Protein AF-A0A6P3Y9R9-F1 (afdb_monomer_lite)

pLDDT: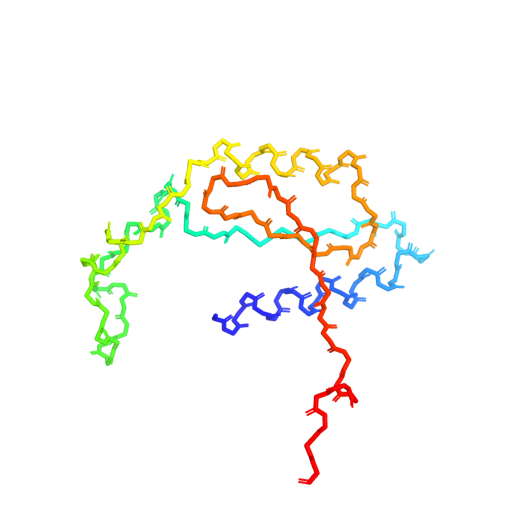 mean 91.45, std 9.1, range [63.78, 98.38]

Radius of gyration: 16.77 Å; chains: 1; bounding box: 42×39×39 Å

Organism: Dinoponera quadriceps (NCBI:txid609295)

Foldseek 3Di:
DVVVVVVLVVLLVVLVCCVPPVDFGEAEAEDAAPDCVLVDDPVNDDPPPPDDSVVSVVDQHAYVVQVVVQVVCCVPPNGGNWYWYGYNSDHIDTDDDDDVVVVDDD

Secondary structure (DSSP, 8-state):
-HHHHHHHHHHHHHHTTHHHH-----EEEE-SBSSGGG---GGGS-TT----HHHHHHS-PBPHHHHHHHHHHHHHHPPTT-EEEE-TTPPPEEE-PPPGGGG---

Sequence (106 aa):
CASKYGVVGFSQCLANFHYLSKVRVLTLCPGFTSTPLLNVTPDQMLDFVDFNVSNLKQLMKQPSDNVSRALLHLLRNAKNGTIWVSTENHPAYAVEIPHFSELAVA

Structure (mmCIF, N/CA/C/O backbone):
data_AF-A0A6P3Y9R9-F1
#
_entry.id   AF-A0A6P3Y9R9-F1
#
loop_
_atom_site.group_PDB
_atom_site.id
_atom_site.type_symbol
_atom_site.label_atom_id
_atom_site.label_alt_id
_atom_site.label_comp_id
_atom_site.label_asym_id
_atom_site.label_entity_id
_atom_site.label_seq_id
_atom_site.pdbx_PDB_ins_code
_atom_site.Cartn_x
_atom_site.Cartn_y
_atom_site.Cartn_z
_atom_site.occupancy
_atom_site.B_iso_or_equiv
_atom_site.auth_seq_id
_atom_site.auth_comp_id
_atom_site.auth_asym_id
_atom_site.auth_atom_id
_atom_site.pdbx_PDB_model_num
ATOM 1 N N . CYS A 1 1 ? 9.485 -6.671 -0.236 1.00 75.25 1 CYS A N 1
ATOM 2 C CA . CYS A 1 1 ? 10.575 -5.831 0.319 1.00 75.25 1 CYS A CA 1
ATOM 3 C C . CYS A 1 1 ? 10.255 -5.405 1.752 1.00 75.25 1 CYS A C 1
ATOM 5 O O . CYS A 1 1 ? 9.113 -5.032 2.010 1.00 75.25 1 CYS A O 1
ATOM 7 N N . ALA A 1 2 ? 11.250 -5.420 2.650 1.00 94.56 2 ALA A N 1
ATOM 8 C CA . ALA A 1 2 ? 11.078 -5.170 4.089 1.00 94.56 2 ALA A CA 1
ATOM 9 C C . ALA A 1 2 ? 10.513 -3.778 4.421 1.00 94.56 2 ALA A C 1
ATOM 11 O O . ALA A 1 2 ? 9.576 -3.671 5.205 1.00 94.56 2 ALA A O 1
ATOM 12 N N . SER A 1 3 ? 11.010 -2.717 3.774 1.00 96.62 3 SER A N 1
ATOM 13 C CA . SER A 1 3 ? 10.571 -1.339 4.054 1.00 96.62 3 SER A CA 1
ATOM 14 C C . SER A 1 3 ? 9.066 -1.137 3.853 1.00 96.62 3 SER A C 1
ATOM 16 O O . SER A 1 3 ? 8.403 -0.519 4.680 1.00 96.62 3 SER A O 1
ATOM 18 N N . LYS A 1 4 ? 8.501 -1.697 2.778 1.00 96.19 4 LYS A N 1
ATOM 19 C CA . LYS A 1 4 ? 7.064 -1.597 2.490 1.00 96.19 4 LYS A CA 1
ATOM 20 C C . LYS A 1 4 ? 6.225 -2.471 3.417 1.00 96.19 4 LYS A C 1
ATOM 22 O O . LYS A 1 4 ? 5.159 -2.028 3.822 1.00 96.19 4 LYS A O 1
ATOM 27 N N . TYR A 1 5 ? 6.724 -3.641 3.816 1.00 95.75 5 TYR A N 1
ATOM 28 C CA . TYR A 1 5 ? 6.061 -4.450 4.842 1.00 95.75 5 TYR A CA 1
ATOM 29 C C . TYR A 1 5 ? 6.030 -3.730 6.201 1.00 95.75 5 TYR A C 1
ATOM 31 O O . TYR A 1 5 ? 5.009 -3.737 6.881 1.00 95.75 5 TYR A O 1
ATOM 39 N N . GLY A 1 6 ? 7.103 -3.008 6.545 1.00 97.81 6 GLY A N 1
ATOM 40 C CA . GLY A 1 6 ? 7.140 -2.126 7.712 1.00 97.81 6 GLY A CA 1
ATOM 41 C C . GLY A 1 6 ? 6.056 -1.046 7.679 1.00 97.81 6 GLY A C 1
ATOM 42 O O . GLY A 1 6 ? 5.391 -0.829 8.686 1.00 97.81 6 GLY A O 1
ATOM 43 N N . VAL A 1 7 ? 5.808 -0.422 6.519 1.00 98.12 7 VAL A N 1
ATOM 44 C CA . VAL A 1 7 ? 4.702 0.543 6.356 1.00 98.12 7 VAL A CA 1
ATOM 45 C C . VAL A 1 7 ? 3.342 -0.128 6.544 1.00 98.12 7 VAL A C 1
ATOM 47 O O . VAL A 1 7 ? 2.500 0.430 7.236 1.00 98.12 7 VAL A O 1
ATOM 50 N N . VAL A 1 8 ? 3.128 -1.326 5.989 1.00 97.44 8 VAL A N 1
ATOM 51 C CA . VAL A 1 8 ? 1.872 -2.072 6.186 1.00 97.44 8 VAL A CA 1
ATOM 52 C C . VAL A 1 8 ? 1.624 -2.320 7.677 1.00 97.44 8 VAL A C 1
ATOM 54 O O . VAL A 1 8 ? 0.555 -1.968 8.176 1.00 97.44 8 VAL A O 1
ATOM 57 N N . GLY A 1 9 ? 2.616 -2.854 8.399 1.00 96.44 9 GLY A N 1
ATOM 58 C CA . GLY A 1 9 ? 2.514 -3.095 9.841 1.00 96.44 9 GLY A CA 1
ATOM 59 C C . GLY A 1 9 ? 2.308 -1.809 10.647 1.00 96.44 9 GLY A C 1
ATOM 60 O O . GLY A 1 9 ? 1.423 -1.741 11.495 1.00 96.44 9 GLY A O 1
ATOM 61 N N . PHE A 1 10 ? 3.058 -0.752 10.334 1.00 97.62 10 PHE A N 1
ATOM 62 C CA . PHE A 1 10 ? 2.904 0.559 10.967 1.00 97.62 10 PHE A CA 1
ATOM 63 C C . PHE A 1 10 ? 1.494 1.138 10.778 1.00 97.62 10 PHE A C 1
ATOM 65 O O . PHE A 1 10 ? 0.881 1.604 11.739 1.00 97.62 10 PHE A O 1
ATOM 72 N N . SER A 1 11 ? 0.947 1.068 9.562 1.00 97.94 11 SER A N 1
ATOM 73 C CA . SER A 1 11 ? -0.412 1.523 9.261 1.00 97.94 11 SER A CA 1
ATOM 74 C C . SER A 1 11 ? -1.475 0.730 10.024 1.00 97.94 11 SER A C 1
ATOM 76 O O . SER A 1 11 ? -2.427 1.337 10.512 1.00 97.94 11 SER A O 1
ATOM 78 N N . GLN A 1 12 ? -1.304 -0.590 10.181 1.00 96.62 12 GLN A N 1
ATOM 79 C CA . GLN A 1 12 ? -2.193 -1.413 11.013 1.00 96.62 12 GLN A CA 1
ATOM 80 C C . GLN A 1 12 ? -2.162 -0.968 12.479 1.00 96.62 12 GLN A C 1
ATOM 82 O O . GLN A 1 12 ? -3.211 -0.743 13.082 1.00 96.62 12 GLN A O 1
ATOM 87 N N . CYS A 1 13 ? -0.967 -0.750 13.034 1.00 96.12 13 CYS A N 1
ATOM 88 C CA . CYS A 1 13 ? -0.819 -0.260 14.403 1.00 96.12 13 CYS A CA 1
ATOM 89 C C . CYS A 1 13 ? -1.501 1.100 14.602 1.00 96.12 13 CYS A C 1
ATOM 91 O O . CYS A 1 13 ? -2.217 1.284 15.583 1.00 96.12 13 CYS A O 1
ATOM 93 N N . LEU A 1 14 ? -1.332 2.045 13.670 1.00 97.88 14 LEU A N 1
ATOM 94 C CA . LEU A 1 14 ? -1.990 3.352 13.752 1.00 97.88 14 LEU A CA 1
ATOM 95 C C . LEU A 1 14 ? -3.514 3.262 13.638 1.00 97.88 14 LEU A C 1
ATOM 97 O O . LEU A 1 14 ? -4.221 3.989 14.337 1.00 97.88 14 LEU A O 1
ATOM 101 N N . ALA A 1 15 ? -4.027 2.375 12.783 1.00 97.50 15 ALA A N 1
ATOM 102 C CA . ALA A 1 15 ? -5.462 2.197 12.601 1.00 97.50 15 ALA A CA 1
ATOM 103 C C . ALA A 1 15 ? -6.175 1.808 13.908 1.00 97.50 15 ALA A C 1
ATOM 105 O O . ALA A 1 15 ? -7.311 2.236 14.123 1.00 97.50 15 ALA A O 1
ATOM 106 N N . ASN A 1 16 ? -5.503 1.084 14.811 1.00 96.38 16 ASN A N 1
ATOM 107 C CA . ASN A 1 16 ? -6.043 0.711 16.125 1.00 96.38 16 ASN A CA 1
ATOM 108 C C . ASN A 1 16 ? -6.317 1.919 17.035 1.00 96.38 16 ASN A C 1
ATOM 110 O O . ASN A 1 16 ? -7.180 1.854 17.907 1.00 96.38 16 ASN A O 1
ATOM 114 N N . PHE A 1 17 ? -5.646 3.051 16.806 1.00 97.38 17 PHE A N 1
ATOM 115 C CA . PHE A 1 17 ? -5.831 4.280 17.582 1.00 97.38 17 PHE A CA 1
ATOM 116 C C . PHE A 1 17 ? -6.871 5.233 16.987 1.00 97.38 17 PHE A C 1
ATOM 118 O O . PHE A 1 17 ? -7.019 6.357 17.468 1.00 97.38 17 PHE A O 1
ATOM 125 N N . HIS A 1 18 ? -7.633 4.803 15.977 1.00 97.00 18 HIS A N 1
ATOM 126 C CA . HIS A 1 18 ? -8.654 5.630 15.328 1.00 97.00 18 HIS A CA 1
ATOM 127 C C . HIS A 1 18 ? -9.676 6.219 16.318 1.00 97.00 18 HIS A C 1
ATOM 129 O O . HIS A 1 18 ? -10.130 7.350 16.143 1.00 97.00 18 HIS A O 1
ATOM 135 N N . TYR A 1 19 ? -10.003 5.500 17.398 1.00 96.50 19 TYR A N 1
ATOM 136 C CA . TYR A 1 19 ? -10.919 5.991 18.433 1.00 96.50 19 TYR A CA 1
ATOM 137 C C . TYR A 1 19 ? -10.395 7.239 19.163 1.00 96.50 19 TYR A C 1
ATOM 139 O O . TYR A 1 19 ? -11.210 8.088 19.536 1.00 96.50 19 TYR A O 1
ATOM 147 N N . LEU A 1 20 ? -9.071 7.372 19.312 1.00 97.50 20 LEU A N 1
ATOM 148 C CA . LEU A 1 20 ? -8.403 8.535 19.904 1.00 97.50 20 LEU A CA 1
ATOM 149 C C . LEU A 1 20 ? -8.123 9.610 18.857 1.00 97.50 20 LEU A C 1
ATOM 151 O O . LEU A 1 20 ? -8.520 10.756 19.032 1.00 97.50 20 LEU A O 1
ATOM 155 N N . SER A 1 21 ? -7.450 9.239 17.765 1.00 97.00 21 SER A N 1
ATOM 156 C CA . SER A 1 21 ? -6.943 10.197 16.780 1.00 97.00 21 SER A CA 1
ATOM 157 C C . SER A 1 21 ? -8.042 10.797 15.908 1.00 97.00 21 SER A C 1
ATOM 159 O O . SER A 1 21 ? -7.852 11.870 15.344 1.00 97.00 21 SER A O 1
ATOM 161 N N . LYS A 1 22 ? -9.169 10.086 15.747 1.00 97.25 22 LYS A N 1
ATOM 162 C CA . LYS A 1 22 ? -10.202 10.357 14.730 1.00 97.25 22 LYS A CA 1
ATOM 163 C C . LYS A 1 22 ? -9.649 10.394 13.297 1.00 97.25 22 LYS A C 1
ATOM 165 O O . LYS A 1 22 ? -10.315 10.875 12.384 1.00 97.25 22 LYS A O 1
ATOM 170 N N . VAL A 1 23 ? -8.448 9.849 13.089 1.00 97.62 23 VAL A N 1
ATOM 171 C CA . VAL A 1 23 ? -7.803 9.719 11.781 1.00 97.62 23 VAL A CA 1
ATOM 172 C C . VAL A 1 23 ? -8.029 8.310 11.255 1.00 97.62 23 VAL A C 1
ATOM 174 O O . VAL A 1 23 ? -7.574 7.334 11.852 1.00 97.62 23 VAL A O 1
ATOM 177 N N . ARG A 1 24 ? -8.717 8.209 10.116 1.00 97.69 24 ARG A N 1
ATOM 178 C CA . ARG A 1 24 ? -8.875 6.954 9.380 1.00 97.69 24 ARG A CA 1
ATOM 179 C C . ARG A 1 24 ? -7.587 6.632 8.623 1.00 97.69 24 ARG A C 1
ATOM 181 O O . ARG A 1 24 ? -7.127 7.443 7.823 1.00 97.69 24 ARG A O 1
ATOM 188 N N . VAL A 1 25 ? -7.061 5.429 8.819 1.00 98.19 25 VAL A N 1
ATOM 189 C CA . VAL A 1 25 ? -5.867 4.915 8.138 1.00 98.19 25 VAL A CA 1
ATOM 190 C C . VAL A 1 25 ? -6.279 3.809 7.172 1.00 98.19 25 VAL A C 1
ATOM 192 O O . VAL A 1 25 ? -7.029 2.908 7.543 1.00 98.19 25 VAL A O 1
ATOM 195 N N . LEU A 1 26 ? -5.812 3.891 5.927 1.00 98.31 26 LEU A N 1
ATOM 196 C CA . LEU A 1 26 ? -6.069 2.922 4.859 1.00 98.31 26 LEU A CA 1
ATOM 197 C C . LEU A 1 26 ? -4.741 2.563 4.192 1.00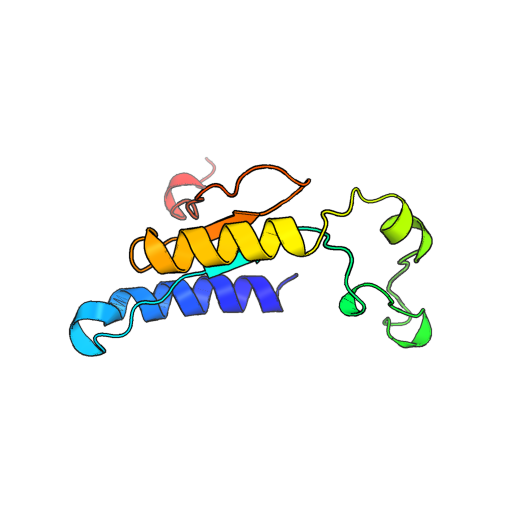 98.31 26 LEU A C 1
ATOM 199 O O . LEU A 1 26 ? -3.900 3.444 4.005 1.00 98.31 26 LEU A O 1
ATOM 203 N N . THR A 1 27 ? -4.582 1.306 3.781 1.00 98.31 27 THR A N 1
ATOM 204 C CA . THR A 1 27 ? -3.364 0.842 3.105 1.00 98.31 27 THR A CA 1
ATOM 205 C C . THR A 1 27 ? -3.696 0.329 1.710 1.00 98.31 27 THR A C 1
ATOM 207 O O . THR A 1 27 ? -4.493 -0.593 1.558 1.00 98.31 27 THR A O 1
ATOM 210 N N . LEU A 1 28 ? -3.054 0.904 0.691 1.00 98.38 28 LEU A N 1
ATOM 211 C CA . LEU A 1 28 ? -3.092 0.410 -0.685 1.00 98.38 28 LEU A CA 1
ATOM 212 C C . LEU A 1 28 ? -1.727 -0.174 -1.051 1.00 98.38 28 LEU A C 1
ATOM 214 O O . LEU A 1 28 ? -0.700 0.487 -0.891 1.00 98.38 28 LEU A O 1
ATOM 218 N N . CYS A 1 29 ? -1.732 -1.388 -1.587 1.00 97.75 29 CYS A N 1
ATOM 219 C CA . CYS A 1 29 ? -0.566 -2.113 -2.068 1.00 97.75 29 CYS A CA 1
ATOM 220 C C . CYS A 1 29 ? -0.684 -2.319 -3.587 1.00 97.75 29 CYS A C 1
ATOM 222 O O . CYS A 1 29 ? -1.275 -3.305 -4.035 1.00 97.75 29 CYS A O 1
ATOM 224 N N . PRO A 1 30 ? -0.155 -1.393 -4.405 1.00 97.44 30 PRO A N 1
ATOM 225 C CA . PRO A 1 30 ? -0.095 -1.586 -5.846 1.00 97.44 30 PRO A CA 1
ATOM 226 C C . PRO A 1 30 ? 0.921 -2.671 -6.221 1.00 97.44 30 PRO A C 1
ATOM 228 O O . PRO A 1 30 ? 2.033 -2.698 -5.689 1.00 97.44 30 PRO A O 1
ATOM 231 N N . GLY A 1 31 ? 0.560 -3.518 -7.183 1.00 94.38 31 GLY A N 1
ATOM 232 C CA . GLY A 1 31 ? 1.489 -4.354 -7.938 1.00 94.38 31 GLY A CA 1
ATOM 233 C C . GLY A 1 31 ? 2.305 -3.537 -8.947 1.00 94.38 31 GLY A C 1
ATOM 234 O O . GLY A 1 31 ? 2.301 -2.299 -8.936 1.00 94.38 31 GLY A O 1
ATOM 235 N N . PHE A 1 32 ? 2.997 -4.223 -9.859 1.00 93.06 32 PHE A N 1
ATOM 236 C CA . PHE A 1 32 ? 3.817 -3.568 -10.881 1.00 93.06 32 PHE A CA 1
ATOM 237 C C . PHE A 1 32 ? 2.973 -2.617 -11.727 1.00 93.06 32 PHE A C 1
ATOM 239 O O . PHE A 1 32 ? 2.058 -3.031 -12.433 1.00 93.06 32 PHE A O 1
ATOM 246 N N . THR A 1 33 ? 3.276 -1.325 -11.638 1.00 94.38 33 THR A N 1
ATOM 247 C CA . THR A 1 33 ? 2.487 -0.262 -12.266 1.00 94.38 33 THR A CA 1
ATOM 248 C C . THR A 1 33 ? 3.385 0.557 -13.178 1.00 94.38 33 THR A C 1
ATOM 250 O O . THR A 1 33 ? 4.478 0.952 -12.767 1.00 94.38 33 THR A O 1
ATOM 253 N N . SER A 1 34 ? 2.928 0.825 -14.403 1.00 93.06 34 SER A N 1
ATOM 254 C CA . SER A 1 34 ? 3.657 1.609 -15.407 1.00 93.06 34 SER A CA 1
ATOM 255 C C . SER A 1 34 ? 3.842 3.058 -14.948 1.00 93.06 34 SER A C 1
ATOM 257 O O . SER A 1 34 ? 3.026 3.931 -15.228 1.00 93.06 34 SER A O 1
ATOM 259 N N . THR A 1 35 ? 4.920 3.298 -14.206 1.00 92.25 35 THR A N 1
ATOM 260 C CA . THR A 1 35 ? 5.316 4.593 -13.645 1.00 92.25 35 THR A CA 1
ATOM 261 C C . THR A 1 35 ? 6.827 4.771 -13.794 1.00 92.25 35 THR A C 1
ATOM 263 O O . THR A 1 35 ? 7.545 3.767 -13.863 1.00 92.25 35 THR A O 1
ATOM 266 N N . PRO A 1 36 ? 7.346 6.014 -13.779 1.00 92.00 36 PRO A N 1
ATOM 267 C CA . PRO A 1 36 ? 8.787 6.254 -13.840 1.00 92.00 36 PRO A CA 1
ATOM 268 C C . PRO A 1 36 ? 9.586 5.602 -12.702 1.00 92.00 36 PRO A C 1
ATOM 270 O O . PRO A 1 36 ? 10.777 5.372 -12.865 1.00 92.00 36 PRO A O 1
ATOM 273 N N . LEU A 1 37 ? 8.947 5.249 -11.577 1.00 88.94 37 LEU A N 1
ATOM 274 C CA . LEU A 1 37 ? 9.598 4.569 -10.450 1.00 88.94 37 LEU A CA 1
ATOM 275 C C . LEU A 1 37 ? 10.192 3.201 -10.832 1.00 88.94 37 LEU A C 1
ATOM 277 O O . LEU A 1 37 ? 11.145 2.757 -10.204 1.00 88.94 37 LEU A O 1
ATOM 281 N N . LEU A 1 38 ? 9.640 2.532 -11.851 1.00 84.44 38 LEU A N 1
ATOM 282 C CA . LEU A 1 38 ? 10.166 1.254 -12.344 1.00 84.44 38 LEU A CA 1
ATOM 283 C C . LEU A 1 38 ? 11.302 1.417 -13.368 1.00 84.44 38 LEU A C 1
ATOM 285 O O . LEU A 1 38 ? 11.837 0.408 -13.828 1.00 84.44 38 LEU A O 1
ATOM 289 N N . ASN A 1 39 ? 11.683 2.646 -13.731 1.00 84.38 39 ASN A N 1
ATOM 290 C CA . ASN A 1 39 ? 12.805 2.913 -14.634 1.00 84.38 39 ASN A CA 1
ATOM 291 C C . ASN A 1 39 ? 14.136 2.856 -13.864 1.00 84.38 39 ASN A C 1
ATOM 293 O O . ASN A 1 39 ? 14.869 3.840 -13.806 1.00 84.38 39 ASN A O 1
ATOM 297 N N . VAL A 1 40 ? 14.409 1.710 -13.239 1.00 80.38 40 VAL A N 1
ATOM 298 C CA . VAL A 1 40 ? 15.626 1.477 -12.453 1.00 80.38 40 VAL A CA 1
ATOM 299 C C . VAL A 1 40 ? 16.804 1.237 -13.395 1.00 80.38 40 VAL A C 1
ATOM 301 O O . VAL A 1 40 ? 16.694 0.443 -14.334 1.00 80.38 40 VAL A O 1
ATOM 304 N N . THR A 1 41 ? 17.925 1.911 -13.147 1.00 79.62 41 THR A N 1
ATOM 305 C CA . THR A 1 41 ? 19.194 1.655 -13.841 1.00 79.62 41 THR A CA 1
ATOM 306 C C . THR A 1 41 ? 20.081 0.716 -13.017 1.00 79.62 41 THR A C 1
ATOM 308 O O . THR A 1 41 ? 19.955 0.693 -11.792 1.00 79.62 41 THR A O 1
ATOM 311 N N . PRO A 1 42 ? 20.990 -0.053 -13.647 1.00 77.56 42 PRO A N 1
ATOM 312 C CA . PRO A 1 42 ? 21.900 -0.944 -12.921 1.00 77.56 42 PRO A CA 1
ATOM 313 C C . PRO A 1 42 ? 22.700 -0.236 -11.817 1.00 77.56 42 PRO A C 1
ATOM 315 O O . PRO A 1 42 ? 22.810 -0.769 -10.721 1.00 77.56 42 PRO A O 1
ATOM 318 N N . ASP A 1 43 ? 23.144 1.003 -12.056 1.00 81.44 43 ASP A N 1
ATOM 319 C CA . ASP A 1 43 ? 23.922 1.805 -11.092 1.00 81.44 43 ASP A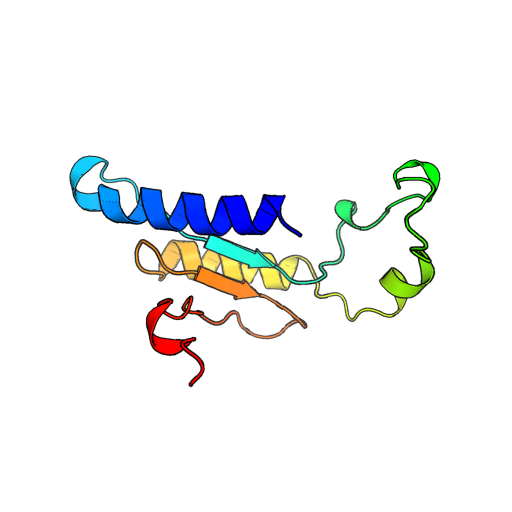 CA 1
ATOM 320 C C . ASP A 1 43 ? 23.144 2.191 -9.818 1.00 81.44 43 ASP A C 1
ATOM 322 O O . ASP A 1 43 ? 23.723 2.652 -8.839 1.00 81.44 43 ASP A O 1
ATOM 326 N N . GLN A 1 44 ? 21.814 2.051 -9.824 1.00 81.50 44 GLN A N 1
ATOM 327 C CA . GLN A 1 44 ? 20.964 2.281 -8.650 1.00 81.50 44 GLN A CA 1
ATOM 328 C C . GLN A 1 44 ? 20.804 1.024 -7.787 1.00 81.50 44 GLN A C 1
ATOM 330 O O . GLN A 1 44 ? 20.140 1.069 -6.747 1.00 81.50 44 GLN A O 1
ATOM 335 N N . MET A 1 45 ? 21.348 -0.107 -8.234 1.00 82.38 45 MET A N 1
ATOM 336 C CA . MET A 1 45 ? 21.258 -1.386 -7.548 1.00 82.38 45 MET A CA 1
ATOM 337 C C . MET A 1 45 ? 22.563 -1.676 -6.817 1.00 82.38 45 MET A C 1
ATOM 339 O O . MET A 1 45 ? 23.615 -1.140 -7.140 1.00 82.38 45 MET A O 1
ATOM 343 N N . LEU A 1 46 ? 22.479 -2.506 -5.781 1.00 85.75 46 LEU A N 1
ATOM 344 C CA . LEU A 1 46 ? 23.672 -2.967 -5.082 1.00 85.75 46 LEU A CA 1
ATOM 345 C C . LEU A 1 46 ? 24.406 -3.967 -5.976 1.00 85.75 46 LEU A C 1
ATOM 347 O O . LEU A 1 46 ? 23.760 -4.806 -6.594 1.00 85.75 46 LEU A O 1
ATOM 351 N N . ASP A 1 47 ? 25.734 -3.934 -5.977 1.00 83.56 47 ASP A N 1
ATOM 352 C CA . ASP A 1 47 ? 26.571 -4.720 -6.898 1.00 83.56 47 ASP A CA 1
ATOM 353 C C . ASP A 1 47 ? 26.348 -6.243 -6.819 1.00 83.56 47 ASP A C 1
ATOM 355 O O . ASP A 1 47 ? 26.632 -6.972 -7.765 1.00 83.56 47 ASP A O 1
ATOM 359 N N . PHE A 1 48 ? 25.826 -6.742 -5.694 1.00 83.69 48 PHE A N 1
ATOM 360 C CA . PHE A 1 48 ? 25.501 -8.161 -5.496 1.00 83.69 48 PHE A CA 1
ATOM 361 C C . PHE A 1 48 ? 24.080 -8.543 -5.938 1.00 83.69 48 PHE A C 1
ATOM 363 O O . PHE A 1 48 ? 23.694 -9.710 -5.863 1.00 83.69 48 PHE A O 1
ATOM 370 N N . VAL A 1 49 ? 23.263 -7.569 -6.335 1.00 80.81 49 VAL A N 1
ATOM 371 C CA . VAL A 1 49 ? 21.898 -7.793 -6.797 1.00 80.81 49 VAL A CA 1
ATOM 372 C C . VAL A 1 49 ? 21.960 -8.122 -8.284 1.00 80.81 49 VAL A C 1
ATOM 374 O O . VAL A 1 49 ? 22.014 -7.231 -9.127 1.00 80.81 49 VAL A O 1
ATOM 377 N N . ASP A 1 50 ? 21.916 -9.418 -8.604 1.00 70.62 50 ASP A N 1
ATOM 378 C CA . ASP A 1 50 ? 21.771 -9.906 -9.980 1.00 70.62 50 ASP A CA 1
ATOM 379 C C . ASP A 1 50 ? 20.328 -9.702 -10.458 1.00 70.62 50 ASP A C 1
ATOM 381 O O . ASP A 1 50 ? 19.495 -10.610 -10.537 1.00 70.62 50 ASP A O 1
ATOM 385 N N . PHE A 1 51 ? 19.982 -8.438 -10.664 1.00 69.50 51 PHE A N 1
ATOM 386 C CA . PHE A 1 51 ? 18.672 -8.036 -11.118 1.00 69.50 51 PHE A CA 1
ATOM 387 C C . PHE A 1 51 ? 18.770 -7.577 -12.556 1.00 69.50 51 PHE A C 1
ATOM 389 O O . PHE A 1 51 ? 19.081 -6.428 -12.872 1.00 69.50 51 PHE A O 1
ATOM 396 N N . ASN A 1 52 ? 18.458 -8.501 -13.454 1.00 66.44 52 ASN A N 1
ATOM 397 C CA . ASN A 1 52 ? 18.352 -8.154 -14.849 1.00 66.44 52 ASN A CA 1
ATOM 398 C C . ASN A 1 52 ? 17.131 -7.244 -15.045 1.00 66.44 52 ASN A C 1
ATOM 400 O O . ASN A 1 52 ? 15.985 -7.661 -14.867 1.00 66.44 52 ASN A O 1
ATOM 404 N N . VAL A 1 53 ? 17.363 -5.993 -15.446 1.00 64.69 53 VAL A N 1
ATOM 405 C CA . VAL A 1 53 ? 16.306 -5.009 -15.742 1.00 64.69 53 VAL A CA 1
ATOM 406 C C . VAL A 1 53 ? 15.341 -5.535 -16.823 1.00 64.69 53 VAL A C 1
ATOM 408 O O . VAL A 1 53 ? 14.189 -5.104 -16.899 1.00 64.69 53 VAL A O 1
ATOM 411 N N . SER A 1 54 ? 15.749 -6.523 -17.635 1.00 63.78 54 SER A N 1
ATOM 412 C CA . SER A 1 54 ? 14.843 -7.232 -18.548 1.00 63.78 54 SER A CA 1
ATOM 413 C C . SER A 1 54 ? 13.725 -7.993 -17.830 1.00 63.78 54 SER A C 1
ATOM 415 O O . SER A 1 54 ? 12.618 -8.064 -18.360 1.00 63.78 54 SER A O 1
ATOM 417 N N . ASN A 1 55 ? 13.961 -8.499 -16.618 1.00 69.94 55 ASN A N 1
ATOM 418 C CA . ASN A 1 55 ? 12.956 -9.219 -15.833 1.00 69.94 55 ASN A CA 1
ATOM 419 C C . ASN A 1 55 ? 11.803 -8.280 -15.449 1.00 69.94 55 ASN A C 1
ATOM 421 O O . ASN A 1 55 ? 10.644 -8.678 -15.495 1.00 69.94 55 ASN A O 1
ATOM 425 N N . LEU A 1 56 ? 12.080 -6.989 -15.211 1.00 70.00 56 LEU A N 1
ATOM 426 C CA . LEU A 1 56 ? 11.030 -5.980 -15.008 1.00 70.00 56 LEU A CA 1
ATOM 427 C C . LEU A 1 56 ? 10.169 -5.721 -16.244 1.00 70.00 56 LEU A C 1
ATOM 429 O O . LEU A 1 56 ? 9.041 -5.241 -16.116 1.00 70.00 56 LEU A O 1
ATOM 433 N N . LYS A 1 57 ? 10.703 -5.963 -17.444 1.00 68.75 57 LYS A N 1
ATOM 434 C CA . LYS A 1 57 ? 9.957 -5.806 -18.700 1.00 68.75 57 LYS A CA 1
ATOM 435 C C . LYS A 1 57 ? 9.018 -6.984 -18.957 1.00 68.75 57 LYS A C 1
ATOM 437 O O . LYS A 1 57 ? 8.022 -6.791 -19.640 1.00 68.75 57 LYS A O 1
ATOM 442 N N . GLN A 1 58 ? 9.326 -8.159 -18.409 1.00 74.50 58 GLN A N 1
ATOM 443 C CA . GLN A 1 58 ? 8.496 -9.363 -18.528 1.00 74.50 58 GLN A CA 1
ATOM 444 C C . GLN A 1 58 ? 7.313 -9.372 -17.553 1.00 74.50 58 GLN A C 1
ATOM 446 O O . GLN A 1 58 ? 6.336 -10.079 -17.778 1.00 74.50 58 GLN A O 1
ATOM 451 N N . LEU A 1 59 ? 7.380 -8.581 -16.481 1.00 79.38 59 LEU A N 1
ATOM 452 C CA . LEU A 1 59 ? 6.278 -8.457 -15.534 1.00 79.38 59 LEU A CA 1
ATOM 453 C C . LEU A 1 59 ? 5.077 -7.774 -16.186 1.00 79.38 59 LEU A C 1
ATOM 455 O O . LEU A 1 59 ? 5.207 -6.72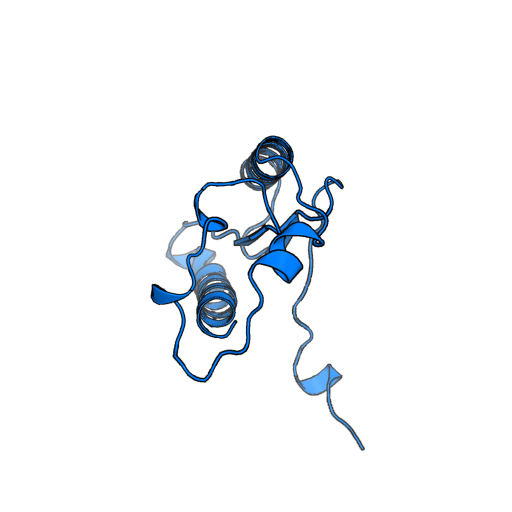4 -16.821 1.00 79.38 59 LEU A O 1
ATOM 459 N N . MET A 1 60 ? 3.892 -8.339 -15.964 1.00 84.69 60 MET A N 1
ATOM 460 C CA . MET A 1 60 ? 2.635 -7.715 -16.356 1.00 84.69 60 MET A CA 1
ATOM 461 C C . MET A 1 60 ? 2.440 -6.424 -15.553 1.00 84.69 60 MET A C 1
ATOM 463 O O . MET A 1 60 ? 2.225 -6.446 -14.341 1.00 84.69 60 MET A O 1
ATOM 467 N N . LYS A 1 61 ? 2.543 -5.279 -16.235 1.00 90.88 61 LYS A N 1
ATOM 468 C CA . LYS A 1 61 ? 2.358 -3.960 -15.624 1.00 90.88 61 LYS A CA 1
ATOM 469 C C . LYS A 1 61 ? 0.917 -3.508 -15.789 1.00 90.88 61 LYS A C 1
ATOM 471 O O . LYS A 1 61 ? 0.384 -3.514 -16.895 1.00 90.88 61 LYS A O 1
ATOM 476 N N . GLN A 1 62 ? 0.310 -3.042 -14.706 1.00 95.12 62 GLN A N 1
ATOM 477 C CA . GLN A 1 62 ? -0.983 -2.370 -14.768 1.00 95.12 62 GLN A CA 1
ATOM 478 C C . GLN A 1 62 ? -0.816 -0.876 -15.110 1.00 95.12 62 GLN A C 1
ATOM 480 O O . GLN A 1 62 ? 0.212 -0.271 -14.774 1.00 95.12 62 GLN A O 1
ATOM 485 N N . PRO A 1 63 ? -1.815 -0.245 -15.747 1.00 95.75 63 PRO A N 1
ATOM 486 C CA . PRO A 1 63 ? -1.838 1.203 -15.912 1.00 95.75 63 PRO A CA 1
ATOM 487 C C . PRO A 1 63 ? -2.040 1.899 -14.559 1.00 95.75 63 PRO A C 1
ATOM 489 O O . PRO A 1 63 ? -2.736 1.391 -13.678 1.00 95.75 63 PRO A O 1
ATOM 492 N N . SER A 1 64 ? -1.482 3.102 -14.410 1.00 96.38 64 SER A N 1
ATOM 493 C CA . SER A 1 64 ? -1.687 3.937 -13.216 1.00 96.38 64 SER A CA 1
ATOM 494 C C . SER A 1 64 ? -3.164 4.249 -12.963 1.00 96.38 64 SER A C 1
ATOM 496 O O . SER A 1 64 ? -3.575 4.353 -11.813 1.00 96.38 64 SER A O 1
ATOM 498 N N . ASP A 1 65 ? -3.976 4.318 -14.019 1.00 97.56 65 ASP A N 1
ATOM 499 C CA . ASP A 1 65 ? -5.423 4.513 -13.929 1.00 97.56 65 ASP A CA 1
ATOM 500 C C . ASP A 1 65 ? -6.133 3.425 -13.099 1.00 97.56 65 ASP A C 1
ATOM 502 O O . ASP A 1 65 ? -7.029 3.742 -12.317 1.00 97.56 65 ASP A O 1
ATOM 506 N N . ASN A 1 66 ? -5.694 2.159 -13.175 1.00 97.56 66 ASN A N 1
ATOM 507 C CA . ASN A 1 66 ? -6.268 1.096 -12.341 1.00 97.56 66 ASN A CA 1
ATOM 508 C C . ASN A 1 66 ? -6.012 1.357 -10.849 1.00 97.56 66 ASN A C 1
ATOM 510 O O . ASN A 1 66 ? -6.918 1.257 -10.021 1.00 97.56 66 ASN A O 1
ATOM 514 N N . VAL A 1 67 ? -4.786 1.772 -10.514 1.00 98.00 67 VAL A N 1
ATOM 515 C CA . VAL A 1 67 ? -4.391 2.116 -9.141 1.00 98.00 67 VAL A CA 1
ATOM 516 C C . VAL A 1 67 ? -5.134 3.364 -8.655 1.00 98.00 67 VAL A C 1
ATOM 518 O O . VAL A 1 67 ? -5.571 3.412 -7.507 1.00 98.00 67 VAL A O 1
ATOM 521 N N . SER A 1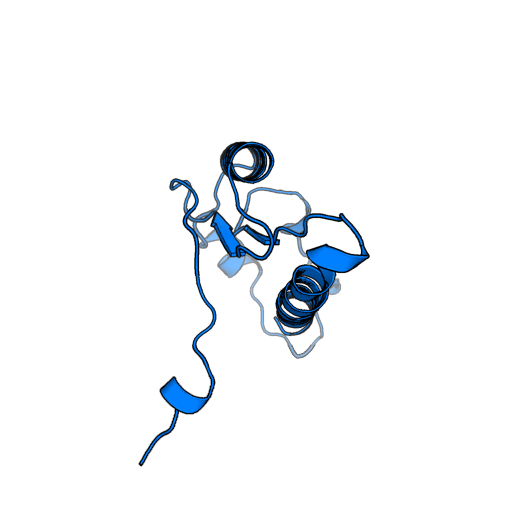 68 ? -5.350 4.351 -9.528 1.00 97.94 68 SER A N 1
ATOM 522 C CA . SER A 1 68 ? -6.149 5.546 -9.225 1.00 97.94 68 SER A CA 1
ATOM 523 C C . SER A 1 68 ? -7.605 5.193 -8.917 1.00 97.94 68 SER A C 1
ATOM 525 O O . SER A 1 68 ? -8.163 5.671 -7.927 1.00 97.94 68 SER A O 1
ATOM 527 N N . ARG A 1 69 ? -8.221 4.313 -9.717 1.00 98.19 69 ARG A N 1
ATOM 528 C CA . ARG A 1 69 ? -9.581 3.810 -9.467 1.00 98.19 69 ARG A CA 1
ATOM 529 C C . ARG A 1 69 ? -9.667 3.044 -8.147 1.00 98.19 69 ARG A C 1
ATOM 531 O O . ARG A 1 69 ? -10.609 3.266 -7.385 1.00 98.19 69 ARG A O 1
ATOM 538 N N . ALA A 1 70 ? -8.668 2.216 -7.842 1.00 98.25 70 ALA A N 1
ATOM 539 C CA . ALA A 1 70 ? -8.557 1.541 -6.552 1.00 98.25 70 ALA A CA 1
ATOM 540 C C . ALA A 1 70 ? -8.489 2.550 -5.396 1.00 98.25 70 ALA A C 1
ATOM 542 O O . ALA A 1 70 ? -9.295 2.483 -4.471 1.00 98.25 70 ALA A O 1
ATOM 543 N N . LEU A 1 71 ? -7.595 3.541 -5.474 1.00 98.38 71 LEU A N 1
ATOM 544 C CA . LEU A 1 71 ? -7.456 4.576 -4.450 1.00 98.38 71 LEU A CA 1
ATOM 545 C C . LEU A 1 71 ? -8.775 5.326 -4.207 1.00 98.38 71 LEU A C 1
ATOM 547 O O . LEU A 1 71 ? -9.180 5.500 -3.059 1.00 98.38 71 LEU A O 1
ATOM 551 N N . LEU A 1 72 ? -9.478 5.727 -5.270 1.00 98.31 72 LEU A N 1
ATOM 552 C CA . LEU A 1 72 ? -10.784 6.383 -5.154 1.00 98.31 72 LEU A CA 1
ATOM 553 C C . LEU A 1 72 ? -11.826 5.486 -4.478 1.00 98.31 72 LEU A C 1
ATOM 555 O O . LEU A 1 72 ? -12.609 5.973 -3.658 1.00 98.31 72 LEU A O 1
ATOM 559 N N . HIS A 1 73 ? -11.836 4.189 -4.794 1.00 97.69 73 HIS A N 1
ATOM 560 C CA . HIS A 1 73 ? -12.715 3.228 -4.134 1.00 97.69 73 HIS A CA 1
ATOM 561 C C . HIS A 1 73 ? -12.419 3.141 -2.631 1.00 97.69 73 HIS A C 1
ATOM 563 O O . HIS A 1 73 ? -13.348 3.216 -1.826 1.00 97.69 73 HIS A O 1
ATOM 569 N N . LEU A 1 74 ? -11.142 3.060 -2.246 1.00 98.19 74 LEU A N 1
ATOM 570 C CA . LEU A 1 74 ? -10.725 3.020 -0.844 1.00 98.19 74 LEU A CA 1
ATOM 571 C C . LEU A 1 74 ? -11.149 4.283 -0.092 1.00 98.19 74 LEU A C 1
ATOM 573 O O . LEU A 1 74 ? -11.782 4.204 0.960 1.00 98.19 74 LEU A O 1
ATOM 577 N N . LEU A 1 75 ? -10.841 5.458 -0.644 1.00 97.88 75 LEU A N 1
ATOM 578 C CA . LEU A 1 75 ? -11.165 6.733 -0.006 1.00 97.88 75 LEU A CA 1
ATOM 579 C C . LEU A 1 75 ? -12.668 6.870 0.261 1.00 97.88 75 LEU A C 1
ATOM 581 O O . LEU A 1 75 ? -13.053 7.361 1.325 1.00 97.88 75 LEU A O 1
ATOM 585 N N . ARG A 1 76 ? -13.509 6.405 -0.668 1.00 97.75 76 ARG A N 1
ATOM 586 C CA . ARG A 1 76 ? -14.971 6.487 -0.557 1.00 97.75 76 ARG A CA 1
ATOM 587 C C . ARG A 1 76 ? -15.566 5.418 0.356 1.00 97.75 76 ARG A C 1
ATOM 589 O O . ARG A 1 76 ? -16.434 5.741 1.156 1.00 97.75 76 ARG A O 1
ATOM 596 N N . ASN A 1 77 ? -15.101 4.173 0.251 1.00 97.06 77 ASN A N 1
ATOM 597 C CA . ASN A 1 77 ? -15.853 3.019 0.755 1.00 97.06 77 ASN A CA 1
ATOM 598 C C . ASN A 1 77 ? -15.105 2.177 1.795 1.00 97.06 77 ASN A C 1
ATOM 600 O O . ASN A 1 77 ? -15.736 1.428 2.539 1.00 97.06 77 ASN A O 1
ATOM 604 N N . ALA A 1 78 ? -13.774 2.257 1.859 1.00 97.38 78 ALA A N 1
ATOM 605 C CA . ALA A 1 78 ? -13.010 1.369 2.724 1.00 97.38 78 ALA A CA 1
ATOM 606 C C . ALA A 1 78 ? -13.120 1.758 4.205 1.00 97.38 78 ALA A C 1
ATOM 608 O O . ALA A 1 78 ? -13.091 2.936 4.591 1.00 97.38 78 ALA A O 1
ATOM 609 N N . LYS A 1 79 ? -13.209 0.726 5.049 1.00 97.50 79 LYS A N 1
ATOM 610 C CA . LYS A 1 79 ? -13.208 0.858 6.507 1.00 97.50 79 LYS A CA 1
ATOM 611 C C . LYS A 1 79 ? -11.791 1.139 7.009 1.00 97.50 79 LYS A C 1
ATOM 613 O O . LYS A 1 79 ? -10.810 0.714 6.396 1.00 97.50 79 LYS A O 1
ATOM 618 N N . ASN A 1 80 ? -11.699 1.843 8.136 1.00 98.06 80 ASN A N 1
ATOM 619 C CA . ASN A 1 80 ? -10.433 2.078 8.830 1.00 98.06 80 ASN A CA 1
ATOM 620 C C . ASN A 1 80 ? -9.671 0.763 9.056 1.00 98.06 80 ASN A C 1
ATOM 622 O O . ASN A 1 80 ? -10.280 -0.228 9.447 1.00 98.06 80 ASN A O 1
ATOM 626 N N . GLY A 1 81 ? -8.362 0.774 8.820 1.00 97.56 81 GLY A N 1
ATOM 627 C CA . GLY A 1 81 ? -7.477 -0.372 9.021 1.00 97.56 81 GLY A CA 1
ATOM 628 C C . GLY A 1 81 ? -7.476 -1.401 7.893 1.00 97.56 81 GLY A C 1
ATOM 629 O O . GLY A 1 81 ? -6.680 -2.327 7.936 1.00 97.56 81 GLY A O 1
ATOM 630 N N . THR A 1 82 ? -8.303 -1.261 6.856 1.00 98.12 82 THR A N 1
ATOM 631 C CA . THR A 1 82 ? -8.280 -2.233 5.749 1.00 98.12 82 THR A CA 1
ATOM 632 C C . THR A 1 82 ? -7.026 -2.105 4.877 1.00 98.12 82 THR A C 1
ATOM 634 O O . THR A 1 82 ? -6.537 -1.001 4.603 1.00 98.12 82 THR A O 1
ATOM 637 N N . ILE A 1 83 ? -6.527 -3.254 4.416 1.00 98.31 83 ILE A N 1
ATOM 638 C CA . ILE A 1 83 ? -5.429 -3.375 3.452 1.00 98.31 83 ILE A CA 1
ATOM 639 C C . ILE A 1 83 ? -6.026 -3.825 2.127 1.00 98.31 83 ILE A C 1
ATOM 641 O O . ILE A 1 83 ? -6.832 -4.752 2.091 1.00 98.31 83 ILE A O 1
ATOM 645 N N . TRP A 1 84 ? -5.627 -3.179 1.039 1.00 98.38 84 TRP A N 1
ATOM 646 C CA . TRP A 1 84 ? -6.100 -3.511 -0.297 1.00 98.38 84 TRP A CA 1
ATOM 647 C C . TRP A 1 84 ? -4.952 -3.701 -1.263 1.00 98.38 84 TRP A C 1
ATOM 649 O O . TRP A 1 84 ? -3.948 -2.993 -1.200 1.00 98.38 84 TRP A O 1
ATOM 659 N N . VAL A 1 85 ? -5.147 -4.603 -2.213 1.00 98.12 85 VAL A N 1
ATOM 660 C CA . VAL A 1 85 ? -4.217 -4.870 -3.303 1.00 98.12 85 VAL A CA 1
ATOM 661 C C . VAL A 1 85 ? -4.848 -4.426 -4.616 1.00 98.12 85 VAL A C 1
ATOM 663 O O . VAL A 1 85 ? -6.023 -4.675 -4.870 1.00 98.12 85 VAL A O 1
ATOM 666 N N . SER A 1 86 ? -4.062 -3.756 -5.455 1.00 98.00 86 SER A N 1
ATOM 667 C CA . SER A 1 86 ? -4.419 -3.432 -6.840 1.00 98.00 86 SER A CA 1
ATOM 668 C C . SER A 1 86 ? -3.308 -3.964 -7.727 1.00 98.00 86 SER A C 1
ATOM 670 O O . SER A 1 86 ? -2.182 -3.480 -7.644 1.00 98.00 86 SER A O 1
ATOM 672 N N . THR A 1 87 ? -3.583 -4.987 -8.529 1.00 95.44 87 THR A N 1
ATOM 673 C CA . THR A 1 87 ? -2.574 -5.653 -9.361 1.00 95.44 87 THR A CA 1
ATOM 674 C C . THR A 1 87 ? -3.191 -6.150 -10.662 1.00 95.44 87 THR A C 1
ATOM 676 O O . THR A 1 87 ? -4.411 -6.283 -10.756 1.00 95.44 87 THR A O 1
ATOM 679 N N . GLU A 1 88 ? -2.348 -6.391 -11.668 1.00 90.75 88 GLU A N 1
ATOM 680 C CA . GLU A 1 88 ? -2.721 -7.071 -12.922 1.00 90.75 88 GLU A CA 1
ATOM 681 C C . GLU A 1 88 ? -3.911 -6.443 -13.671 1.00 90.75 88 GLU A C 1
ATOM 683 O O . GLU A 1 88 ? -4.582 -7.093 -14.463 1.00 90.75 88 GLU A O 1
ATOM 688 N N . ASN A 1 89 ? -4.168 -5.147 -13.460 1.00 93.94 89 ASN A N 1
ATOM 689 C CA . ASN A 1 89 ? -5.309 -4.443 -14.052 1.00 93.94 89 ASN A CA 1
ATOM 690 C C . ASN A 1 89 ? -6.685 -5.048 -13.674 1.00 93.94 89 ASN A C 1
ATOM 692 O O . ASN A 1 89 ? -7.676 -4.833 -14.373 1.00 93.94 89 ASN A O 1
ATOM 696 N N . HIS A 1 90 ? -6.756 -5.784 -12.560 1.00 94.31 90 HIS A N 1
ATOM 697 C CA . HIS A 1 90 ? -7.997 -6.276 -11.965 1.00 94.31 90 HIS A CA 1
ATOM 698 C C . HIS A 1 90 ? -8.571 -5.275 -10.946 1.00 94.31 90 HIS A C 1
ATOM 700 O O . HIS A 1 90 ? -7.835 -4.415 -10.437 1.00 94.31 90 HIS A O 1
ATOM 706 N N . PRO A 1 91 ? -9.879 -5.372 -10.621 1.00 95.56 91 PRO A N 1
ATOM 707 C CA . PRO A 1 91 ? -10.465 -4.635 -9.508 1.00 95.56 91 PRO A CA 1
ATOM 708 C C . PRO A 1 91 ? -9.690 -4.881 -8.213 1.00 95.56 91 PRO A C 1
ATOM 710 O O . PRO A 1 91 ? -9.263 -6.001 -7.934 1.00 95.56 91 PRO A O 1
ATOM 713 N N . ALA A 1 92 ? -9.512 -3.827 -7.417 1.00 97.38 92 ALA A N 1
ATOM 714 C CA . ALA A 1 92 ? -8.832 -3.959 -6.139 1.00 97.38 92 ALA A CA 1
ATOM 715 C C . ALA A 1 92 ? -9.626 -4.848 -5.179 1.00 97.38 92 ALA A C 1
ATOM 717 O O . ALA A 1 92 ? -10.858 -4.810 -5.159 1.00 97.38 92 ALA A O 1
ATOM 718 N N . TYR A 1 93 ? -8.909 -5.600 -4.355 1.00 97.69 93 TYR A N 1
ATOM 719 C CA . TYR A 1 93 ? -9.489 -6.506 -3.371 1.00 97.69 93 TYR A CA 1
ATOM 720 C C . TYR A 1 93 ? -8.844 -6.294 -2.004 1.00 97.69 93 TYR A C 1
ATOM 722 O O . TYR A 1 93 ? -7.676 -5.909 -1.905 1.00 97.69 93 TYR A O 1
ATOM 730 N N . ALA A 1 94 ? -9.628 -6.511 -0.950 1.00 97.44 94 ALA A N 1
ATOM 731 C CA . ALA A 1 94 ? -9.147 -6.433 0.420 1.00 97.44 94 ALA A CA 1
ATOM 732 C C . ALA A 1 94 ? -8.388 -7.711 0.795 1.00 97.44 94 ALA A C 1
ATOM 734 O O . ALA A 1 94 ? -8.708 -8.797 0.312 1.00 97.44 94 ALA A O 1
ATOM 735 N N . VAL A 1 95 ? -7.395 -7.570 1.667 1.00 97.19 95 VAL A N 1
ATOM 736 C CA . VAL A 1 95 ? -6.617 -8.683 2.218 1.00 97.19 95 VAL A CA 1
ATOM 737 C C . VAL A 1 95 ? -6.481 -8.536 3.725 1.00 97.19 95 VAL A C 1
ATOM 739 O O . VAL A 1 95 ? -6.509 -7.425 4.259 1.00 97.19 95 VAL A O 1
ATOM 742 N N . GLU A 1 96 ? -6.283 -9.664 4.395 1.00 94.31 96 GLU A N 1
ATOM 743 C CA . GLU A 1 96 ? -6.002 -9.735 5.824 1.00 94.31 96 GLU A CA 1
ATOM 744 C C . GLU A 1 96 ? -4.631 -10.376 6.041 1.00 94.31 96 GLU A C 1
ATOM 746 O O . GLU A 1 96 ? -4.205 -11.246 5.278 1.00 94.31 96 GLU A O 1
ATOM 751 N N . ILE A 1 97 ? -3.914 -9.903 7.060 1.00 91.50 97 ILE A N 1
ATOM 752 C CA . ILE A 1 97 ? -2.669 -10.537 7.493 1.00 91.50 97 ILE A CA 1
ATOM 753 C C . ILE A 1 97 ? -3.071 -11.620 8.495 1.00 91.50 97 ILE A C 1
ATOM 755 O O . ILE A 1 97 ? -3.691 -11.269 9.502 1.00 91.50 97 ILE A O 1
ATOM 759 N N . PRO A 1 98 ? -2.736 -12.897 8.245 1.00 91.75 98 PRO A N 1
ATOM 760 C CA . PRO A 1 98 ? -3.108 -13.979 9.146 1.00 91.75 98 PRO A CA 1
ATOM 761 C C . PRO A 1 98 ? -2.497 -13.754 10.528 1.00 91.75 98 PRO A C 1
ATOM 763 O O . PRO A 1 98 ? -1.367 -13.265 10.660 1.00 91.75 98 PRO A O 1
ATOM 766 N N . HIS A 1 99 ? -3.243 -14.114 11.570 1.00 90.12 99 HIS A N 1
ATOM 767 C CA . HIS A 1 99 ? -2.720 -14.046 12.928 1.00 90.12 99 HIS A CA 1
ATOM 768 C C . HIS A 1 99 ? -1.618 -15.099 13.106 1.00 90.12 99 HIS A C 1
ATOM 770 O O . HIS A 1 99 ? -1.717 -16.203 12.576 1.00 90.12 99 HIS A O 1
ATOM 776 N N . PHE A 1 100 ? -0.562 -14.803 13.872 1.00 89.25 100 PHE A N 1
ATOM 777 C CA . PHE A 1 100 ? 0.594 -15.709 13.974 1.00 89.25 100 PHE A CA 1
ATOM 778 C C . PHE A 1 100 ? 0.226 -17.112 14.486 1.00 89.25 100 PHE A C 1
ATOM 780 O O . PHE A 1 100 ? 0.896 -18.083 14.151 1.00 89.25 100 PHE A O 1
ATOM 787 N N . SER A 1 101 ? -0.847 -17.233 15.275 1.00 91.75 101 SER A N 1
ATOM 788 C CA . SER A 1 101 ? -1.348 -18.527 15.752 1.00 91.75 101 SER A CA 1
ATOM 789 C C . SER A 1 101 ? -1.859 -19.423 14.625 1.00 91.75 101 SER A C 1
ATOM 791 O O . SER A 1 101 ? -1.805 -20.639 14.751 1.00 91.75 101 SER A O 1
ATOM 793 N N . GLU A 1 102 ? -2.345 -18.839 13.530 1.00 93.56 102 GLU A N 1
ATOM 794 C CA . GLU A 1 102 ? -2.812 -19.566 12.343 1.00 93.56 102 GLU A CA 1
ATOM 795 C C . GLU A 1 102 ? -1.644 -20.090 11.497 1.00 93.56 102 GLU A C 1
ATOM 797 O O . GLU A 1 102 ? -1.837 -20.922 10.617 1.00 93.56 102 GLU A O 1
ATOM 802 N N . LEU A 1 103 ? -0.426 -19.613 11.770 1.00 91.88 103 LEU A N 1
ATOM 803 C CA . LEU A 1 103 ? 0.800 -19.989 11.067 1.00 91.88 103 LEU A CA 1
ATOM 804 C C . LEU A 1 103 ? 1.634 -21.022 11.842 1.00 91.88 103 LEU A C 1
ATOM 806 O O . LEU A 1 103 ? 2.734 -21.362 11.408 1.00 91.88 103 LEU A O 1
ATOM 810 N N . ALA A 1 104 ? 1.152 -21.489 12.998 1.00 91.50 104 ALA A N 1
ATOM 811 C CA . ALA A 1 104 ? 1.858 -22.469 13.813 1.00 91.50 104 ALA A CA 1
ATOM 812 C C . ALA A 1 104 ? 1.993 -23.808 13.069 1.00 91.50 104 ALA A C 1
ATOM 814 O O . ALA A 1 104 ? 1.021 -24.335 12.529 1.00 91.50 104 ALA A O 1
ATOM 815 N N . VAL A 1 105 ? 3.204 -24.366 13.068 1.00 90.75 105 VAL A N 1
ATOM 816 C CA . VAL A 1 105 ? 3.508 -25.688 12.503 1.00 90.75 105 VAL A CA 1
ATOM 817 C C . VAL A 1 105 ? 3.768 -26.655 13.659 1.00 90.75 105 VAL A C 1
ATOM 819 O O . VAL A 1 105 ? 4.359 -26.250 14.662 1.00 90.75 105 VAL A O 1
ATOM 822 N N . ALA A 1 106 ? 3.272 -27.890 13.527 1.00 75.25 106 ALA A N 1
ATOM 823 C CA . ALA A 1 106 ? 3.428 -28.968 14.507 1.00 75.25 106 ALA A CA 1
ATOM 824 C C . ALA A 1 106 ? 4.881 -29.442 14.651 1.00 75.25 106 ALA A C 1
ATOM 826 O O . ALA A 1 106 ? 5.602 -29.452 13.626 1.00 75.25 106 ALA A O 1
#

InterPro domains:
  IPR002347 Short-chain dehydrogenase/reductase SDR [PF00106] (1-41)
  IPR036291 NAD(P)-binding domain su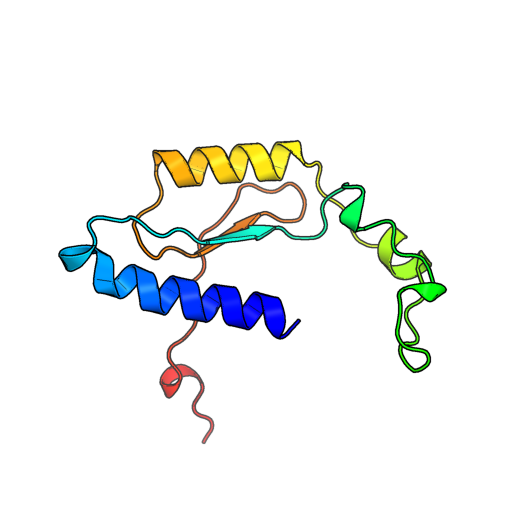perfamily [SSF51735] (1-87)